Protein AF-A0A3S1XXV0-F1 (afdb_monomer_lite)

Sequence (149 aa):
MQIKDVILTPGNGAFFYDDQAAIRAGVGQDGFVYVGEPLTPGFRDIRVPAACLSVGLVLEDDMVAWGDMMGVQYSGAGGRDP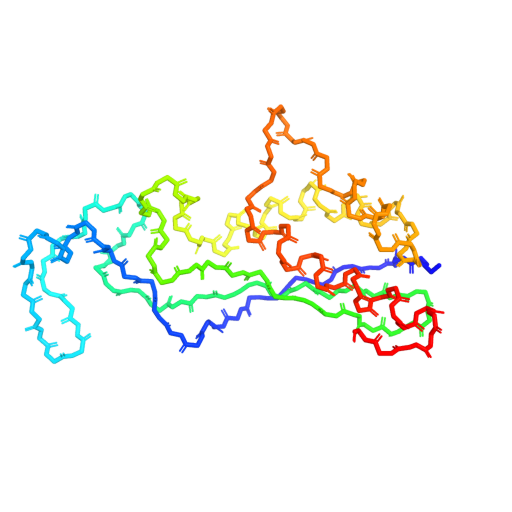LFDVGAIMDLTSRVVVPRLLNIDASSFLTACSSVFDLHTGKRLPLCIEYGVSQALLSAAAHAARRTM

Secondary structure (DSSP, 8-state):
-BEEEEEEEEEEEEEEEE-HHHHHTT-EEETTEEES---STT-SSSEEEEEEEEEEEEETTS-EEEEEEE--TTTTSTTPPPP--HHHHHHHIIIIIHHHHTTSBTTSHHHHHHHHT--BTTBPPPHHHHHHHHHHHHHHHHHHHT---

Radius of gyration: 17.48 Å; chains: 1; bounding box: 39×21×49 Å

pLDDT: mean 97.47, std 1.56, range [87.38, 98.88]

Foldseek 3Di:
DAFPAKDKDKFFDPAKAAQPVCVVVPFDDDVPATDDQRDAPPDPGRIGTWMWIKMWGQGPVRDTFIFIQGDDNHARPDPAHHDDDSVVLVVCCVVQQRVQRNVDDLLDLVVSLCSRQPDDPNHTDHVSCSRRVSRSSVRSNCVVVVHDD

Structure (mmCIF, N/CA/C/O backbone):
data_AF-A0A3S1XXV0-F1
#
_entry.id   AF-A0A3S1XXV0-F1
#
loop_
_atom_site.group_PDB
_atom_site.id
_atom_site.type_symbol
_atom_site.label_atom_id
_atom_site.label_alt_id
_atom_site.label_comp_id
_atom_site.label_asym_id
_atom_site.label_entity_id
_atom_site.label_seq_id
_atom_site.pdbx_PDB_ins_code
_atom_site.Cartn_x
_atom_site.Cartn_y
_atom_site.Cartn_z
_atom_site.occupancy
_atom_site.B_iso_or_equiv
_atom_site.auth_seq_id
_atom_site.auth_comp_id
_atom_site.auth_asym_id
_atom_site.auth_atom_id
_atom_site.pdbx_PDB_model_num
ATOM 1 N N . MET A 1 1 ? -14.412 -0.857 19.056 1.00 95.31 1 MET A N 1
ATOM 2 C CA . MET A 1 1 ? -14.536 -1.664 17.831 1.00 95.31 1 MET A CA 1
ATOM 3 C C . MET A 1 1 ? -13.264 -2.471 17.673 1.00 95.31 1 MET A C 1
ATOM 5 O O . MET A 1 1 ? -12.262 -1.940 17.202 1.00 95.31 1 MET A O 1
ATOM 9 N N . GLN A 1 2 ? -13.275 -3.715 18.143 1.00 98.19 2 GLN A N 1
ATOM 10 C CA . GLN A 1 2 ? -12.103 -4.590 18.065 1.00 98.19 2 GLN A CA 1
ATOM 11 C C . GLN A 1 2 ? -11.985 -5.253 16.689 1.00 98.19 2 GLN A C 1
ATOM 13 O O . GLN A 1 2 ? -12.995 -5.564 16.054 1.00 98.19 2 GLN A O 1
ATOM 18 N N . ILE A 1 3 ? -10.746 -5.484 16.249 1.00 98.75 3 ILE A N 1
ATOM 19 C CA . ILE A 1 3 ? -10.423 -6.280 15.059 1.00 98.75 3 ILE A CA 1
ATOM 20 C C . ILE A 1 3 ? -10.059 -7.683 15.542 1.00 98.75 3 ILE A C 1
ATOM 22 O O . ILE A 1 3 ? -9.121 -7.841 16.319 1.00 98.75 3 ILE A O 1
ATOM 26 N N . LYS A 1 4 ? -10.801 -8.699 15.098 1.00 98.44 4 LYS A N 1
ATOM 27 C CA . LYS A 1 4 ? -10.589 -10.092 15.522 1.00 98.44 4 LYS A CA 1
ATOM 28 C C . LYS A 1 4 ? -9.790 -10.927 14.529 1.00 98.44 4 LYS A C 1
ATOM 30 O O . LYS A 1 4 ? -9.226 -11.939 14.931 1.00 98.44 4 LYS A O 1
ATOM 35 N N . ASP A 1 5 ? -9.743 -10.517 13.263 1.00 98.75 5 ASP A N 1
ATOM 36 C CA . ASP A 1 5 ? -8.939 -11.174 12.232 1.00 98.75 5 ASP A CA 1
ATOM 37 C C . ASP A 1 5 ? -8.570 -10.195 11.105 1.00 98.75 5 ASP A C 1
ATOM 39 O O . ASP A 1 5 ? -9.204 -9.146 10.944 1.00 98.75 5 ASP A O 1
ATOM 43 N N . VAL A 1 6 ? -7.542 -10.530 10.324 1.00 98.88 6 VAL A N 1
ATOM 44 C CA . VAL A 1 6 ? -7.087 -9.740 9.174 1.00 98.88 6 VAL A CA 1
ATOM 45 C C . VAL A 1 6 ? -6.916 -10.631 7.949 1.00 98.88 6 VAL A C 1
ATOM 47 O O . VAL A 1 6 ? -6.172 -11.607 7.960 1.00 98.88 6 VAL A O 1
ATOM 50 N N . ILE A 1 7 ? -7.557 -10.236 6.853 1.00 98.81 7 ILE A N 1
ATOM 51 C CA . ILE A 1 7 ? -7.490 -10.907 5.557 1.00 98.81 7 ILE A CA 1
ATOM 52 C C . ILE A 1 7 ? -6.539 -10.124 4.654 1.00 98.81 7 ILE A C 1
ATOM 54 O O . ILE A 1 7 ? -6.685 -8.913 4.505 1.00 98.81 7 ILE A O 1
ATOM 58 N N . LEU A 1 8 ? -5.600 -10.817 4.012 1.00 98.81 8 LEU A N 1
ATOM 59 C CA . LEU A 1 8 ? -4.742 -10.256 2.969 1.00 98.81 8 LEU A CA 1
ATOM 60 C C . LEU A 1 8 ? -4.983 -11.018 1.670 1.00 98.81 8 LEU A C 1
ATOM 62 O O . LEU A 1 8 ? -4.807 -12.235 1.632 1.00 98.81 8 LEU A O 1
ATOM 66 N N . THR A 1 9 ? -5.376 -10.317 0.607 1.00 98.38 9 THR A N 1
ATOM 67 C CA . THR A 1 9 ? -5.635 -10.950 -0.694 1.00 98.38 9 THR A CA 1
ATOM 68 C C . THR A 1 9 ? -4.976 -10.178 -1.835 1.00 98.38 9 THR A C 1
ATOM 70 O O . THR A 1 9 ? -5.163 -8.964 -1.940 1.00 98.38 9 THR A O 1
ATOM 73 N N . PRO A 1 10 ? -4.183 -10.844 -2.694 1.00 98.12 10 PRO A N 1
ATOM 74 C CA . PRO A 1 10 ? -3.579 -10.196 -3.847 1.00 98.12 10 PRO A CA 1
ATOM 75 C C . PRO A 1 10 ? -4.648 -9.877 -4.898 1.00 98.12 10 PRO A C 1
ATOM 77 O O . PRO A 1 10 ? -5.622 -10.615 -5.060 1.00 98.12 10 PRO A O 1
ATOM 80 N N . GLY A 1 11 ? -4.438 -8.797 -5.642 1.00 96.75 11 GLY A N 1
ATOM 81 C CA . GLY A 1 1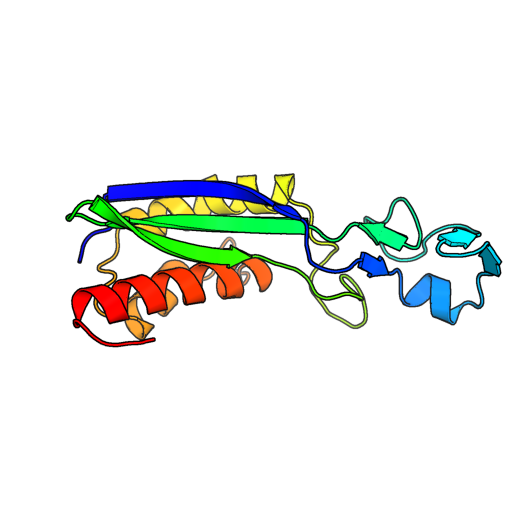1 ? -5.311 -8.371 -6.728 1.00 96.75 11 GLY A CA 1
ATOM 82 C C . GLY A 1 11 ? -4.553 -7.635 -7.828 1.00 96.75 11 GLY A C 1
ATOM 83 O O . GLY A 1 11 ? -3.337 -7.435 -7.758 1.00 96.75 11 GLY A O 1
ATOM 84 N N . ASN A 1 12 ? -5.286 -7.233 -8.865 1.00 96.12 12 ASN A N 1
ATOM 85 C CA . ASN A 1 12 ? -4.740 -6.464 -9.979 1.00 96.12 12 ASN A CA 1
ATOM 86 C C . ASN A 1 12 ? -4.976 -4.969 -9.762 1.00 96.12 12 ASN A C 1
ATOM 88 O O . ASN A 1 12 ? -6.052 -4.553 -9.337 1.00 96.12 12 ASN A O 1
ATOM 92 N N . GLY A 1 13 ? -3.989 -4.158 -10.132 1.00 93.94 13 GLY A N 1
ATOM 93 C CA . GLY A 1 13 ? -4.180 -2.726 -10.306 1.00 93.94 13 GLY A CA 1
ATOM 94 C C . GLY A 1 13 ? -4.921 -2.425 -11.611 1.00 93.94 13 GLY A C 1
ATOM 95 O O . GLY A 1 13 ? -4.972 -3.240 -12.530 1.00 93.94 13 GLY A O 1
ATOM 96 N N . ALA A 1 14 ? -5.465 -1.214 -11.722 1.00 95.81 14 ALA A N 1
ATOM 97 C CA . ALA A 1 14 ? -6.209 -0.783 -12.909 1.00 95.81 14 ALA A CA 1
ATOM 98 C C . ALA A 1 14 ? -5.312 -0.320 -14.079 1.00 95.81 14 ALA A C 1
ATOM 100 O O . ALA A 1 14 ? -5.815 0.196 -15.077 1.00 95.81 14 ALA A O 1
ATOM 101 N N . PHE A 1 15 ? -3.986 -0.444 -13.948 1.00 97.56 15 PHE A N 1
ATOM 102 C CA . PHE A 1 15 ? -3.019 0.011 -14.947 1.00 97.56 15 PHE A CA 1
ATOM 103 C C . PHE A 1 15 ? -1.708 -0.795 -14.880 1.00 97.56 15 PHE A C 1
ATOM 105 O O . PHE A 1 15 ? -1.725 -1.994 -14.607 1.00 97.56 15 PHE A O 1
ATOM 112 N N . PHE A 1 16 ? -0.571 -0.149 -15.135 1.00 98.06 16 PHE A N 1
ATOM 113 C CA . PHE A 1 16 ? 0.758 -0.750 -15.199 1.00 98.06 16 PHE A CA 1
ATOM 114 C C . PHE A 1 16 ? 1.747 0.005 -14.316 1.00 98.06 16 PHE A C 1
ATOM 116 O O . PHE A 1 16 ? 1.601 1.211 -14.101 1.00 98.06 16 PHE A O 1
ATOM 123 N N . TYR A 1 17 ? 2.767 -0.704 -13.846 1.00 98.31 17 TYR A N 1
ATOM 124 C CA . TYR A 1 17 ? 4.018 -0.093 -13.435 1.00 98.31 17 TYR A CA 1
ATOM 125 C C . TYR A 1 17 ? 4.891 0.091 -14.670 1.00 98.31 17 TYR A C 1
ATOM 127 O O . TYR A 1 17 ? 5.158 -0.869 -15.390 1.00 98.31 17 TYR A O 1
ATOM 135 N N . ASP A 1 18 ? 5.334 1.319 -14.895 1.00 98.38 18 ASP A N 1
ATOM 136 C CA . ASP A 1 18 ? 6.194 1.685 -16.009 1.00 98.38 18 ASP A CA 1
ATOM 137 C C . ASP A 1 18 ? 7.543 2.170 -15.468 1.00 98.38 18 ASP A C 1
ATOM 139 O O . ASP A 1 18 ? 7.613 3.012 -14.567 1.00 98.38 18 ASP A O 1
ATOM 143 N N . ASP A 1 19 ? 8.629 1.672 -16.045 1.00 98.31 19 ASP A N 1
ATOM 144 C CA . ASP A 1 19 ? 9.978 2.112 -15.730 1.00 98.31 19 ASP A CA 1
ATOM 145 C C . ASP A 1 19 ? 10.240 3.485 -16.357 1.00 98.31 19 ASP A C 1
ATOM 147 O O . ASP A 1 19 ? 10.633 3.631 -17.519 1.00 98.31 19 ASP A O 1
ATOM 151 N N . GLN A 1 20 ? 10.022 4.526 -15.555 1.00 98.31 20 GLN A N 1
ATOM 152 C CA . GLN A 1 20 ? 10.189 5.906 -15.996 1.00 98.31 20 GLN A CA 1
ATOM 153 C C . GLN A 1 20 ? 11.616 6.211 -16.472 1.00 98.31 20 GLN A C 1
ATOM 155 O O . GLN A 1 20 ? 11.788 7.051 -17.357 1.00 98.31 20 GLN A O 1
ATOM 160 N N . ALA A 1 21 ? 12.634 5.581 -15.879 1.00 97.94 21 ALA A N 1
ATOM 161 C CA . ALA A 1 21 ? 14.024 5.830 -16.239 1.00 97.94 21 ALA A CA 1
ATOM 162 C C . ALA A 1 21 ? 14.325 5.271 -17.634 1.00 97.94 21 ALA A C 1
ATOM 164 O O . ALA A 1 21 ? 14.862 6.000 -18.468 1.00 97.94 21 ALA A O 1
ATOM 165 N N . ALA A 1 22 ? 13.901 4.035 -17.913 1.00 98.06 22 ALA A N 1
ATOM 166 C CA . ALA A 1 22 ? 14.030 3.426 -19.237 1.00 98.06 22 ALA A CA 1
ATOM 167 C C . ALA A 1 22 ? 13.253 4.219 -20.301 1.00 98.06 22 ALA A C 1
ATOM 169 O O . ALA A 1 22 ? 13.804 4.571 -21.343 1.00 98.06 22 ALA A O 1
ATOM 170 N N . ILE A 1 23 ? 12.008 4.611 -20.005 1.00 98.00 23 ILE A N 1
ATOM 171 C CA . ILE A 1 23 ? 11.184 5.423 -20.918 1.00 98.00 23 ILE A CA 1
ATOM 172 C C . ILE A 1 23 ? 11.871 6.753 -21.252 1.00 98.00 23 ILE A C 1
ATOM 174 O O . ILE A 1 23 ? 11.941 7.148 -22.415 1.00 98.00 23 ILE A O 1
ATOM 178 N N . ARG A 1 24 ? 12.438 7.439 -20.253 1.00 97.56 24 ARG A N 1
ATOM 179 C CA . ARG A 1 24 ? 13.177 8.695 -20.468 1.00 97.56 24 ARG A CA 1
ATOM 180 C C . ARG A 1 24 ? 14.500 8.510 -21.208 1.00 97.56 24 ARG A C 1
ATOM 182 O O . ARG A 1 24 ? 14.961 9.464 -21.828 1.00 97.56 24 ARG A O 1
ATOM 189 N N . ALA A 1 25 ? 15.090 7.319 -21.161 1.00 97.50 25 ALA A N 1
ATOM 190 C CA . ALA A 1 25 ? 16.279 6.972 -21.933 1.00 97.50 25 ALA A CA 1
ATOM 191 C C . ALA A 1 25 ? 15.981 6.720 -23.425 1.00 97.50 25 ALA A C 1
ATOM 193 O O . ALA A 1 25 ? 16.911 6.507 -24.200 1.00 97.50 25 ALA A O 1
ATOM 194 N N . GLY A 1 26 ? 14.712 6.785 -23.844 1.00 96.81 26 GLY A N 1
ATOM 195 C CA . GLY A 1 26 ? 14.326 6.707 -25.253 1.00 96.81 26 GLY A CA 1
ATOM 196 C C . GLY A 1 26 ? 14.178 5.283 -25.787 1.00 96.81 26 GLY A C 1
ATOM 197 O O . GLY A 1 26 ? 14.381 5.063 -26.979 1.00 96.81 26 GLY A O 1
ATOM 198 N N . VAL A 1 27 ? 13.836 4.319 -24.924 1.00 97.00 27 VAL A N 1
ATOM 199 C CA . VAL A 1 27 ? 13.460 2.956 -25.343 1.00 97.00 27 VAL A CA 1
ATOM 200 C C . VAL A 1 27 ? 12.316 2.975 -26.362 1.00 97.00 27 VAL A C 1
ATOM 202 O O . VAL A 1 27 ? 11.441 3.845 -26.334 1.00 97.00 27 VAL A O 1
ATOM 205 N N . GLY A 1 28 ? 12.328 2.003 -27.272 1.00 96.25 28 GLY A N 1
ATOM 206 C CA . GLY A 1 28 ? 11.300 1.867 -28.301 1.00 96.25 28 GLY A CA 1
ATOM 207 C C . GLY A 1 28 ? 9.975 1.339 -27.747 1.00 96.25 28 GLY A C 1
ATOM 208 O O . GLY A 1 28 ? 9.894 0.868 -26.613 1.00 96.25 28 GLY A O 1
ATOM 209 N N . GLN A 1 29 ? 8.935 1.378 -28.578 1.00 96.50 29 GLN A N 1
ATOM 210 C CA . GLN A 1 29 ? 7.641 0.744 -28.321 1.00 96.50 29 GLN A CA 1
ATOM 211 C C . GLN A 1 29 ? 7.311 -0.240 -29.446 1.00 96.50 29 GLN A C 1
ATOM 213 O O . GLN A 1 29 ? 7.582 0.047 -30.612 1.00 96.50 29 GLN A O 1
ATOM 218 N N . ASP A 1 30 ? 6.692 -1.364 -29.092 1.00 96.31 30 ASP A N 1
ATOM 219 C CA . ASP A 1 30 ? 6.059 -2.305 -30.017 1.00 96.31 30 ASP A CA 1
ATOM 220 C C . ASP A 1 30 ? 4.602 -2.504 -29.583 1.00 96.31 30 ASP A C 1
ATOM 222 O O . ASP A 1 30 ? 4.295 -3.145 -28.574 1.00 96.31 30 ASP A O 1
ATOM 226 N N . GLY A 1 31 ? 3.685 -1.843 -30.290 1.00 96.94 31 GLY A N 1
ATOM 227 C CA . GLY A 1 31 ? 2.285 -1.763 -29.886 1.00 96.94 31 GLY A CA 1
ATOM 228 C C . GLY A 1 31 ? 2.128 -1.171 -28.481 1.00 96.94 31 GLY A C 1
ATOM 229 O O . GLY A 1 31 ? 2.343 0.020 -28.270 1.00 96.94 31 GLY A O 1
ATOM 230 N N . PHE A 1 32 ? 1.708 -2.001 -27.522 1.00 96.75 32 PHE A N 1
ATOM 231 C CA . PHE A 1 32 ? 1.458 -1.587 -26.137 1.00 96.75 32 PHE A CA 1
ATOM 232 C C . PHE A 1 32 ? 2.648 -1.824 -25.187 1.00 96.75 32 PHE A C 1
ATOM 234 O O . PHE A 1 32 ? 2.625 -1.337 -24.051 1.00 96.75 32 PHE A O 1
ATOM 241 N N . VAL A 1 33 ? 3.671 -2.567 -25.621 1.00 96.06 33 VAL A N 1
ATOM 242 C CA . VAL A 1 33 ? 4.857 -2.873 -24.809 1.00 96.06 33 VAL A CA 1
ATOM 243 C C . VAL A 1 33 ? 6.023 -1.955 -25.170 1.00 96.06 33 VAL A C 1
ATOM 245 O O . VAL A 1 33 ? 6.110 -1.438 -26.283 1.00 96.06 33 VAL A O 1
ATOM 248 N N . TYR A 1 34 ? 6.928 -1.748 -24.219 1.00 98.00 34 TYR A N 1
ATOM 249 C CA . TYR A 1 34 ? 8.213 -1.100 -24.473 1.00 98.00 34 TYR A CA 1
ATOM 250 C C . TYR A 1 34 ? 9.274 -2.157 -24.779 1.00 98.00 34 TYR A C 1
ATOM 252 O O . TYR A 1 34 ? 9.250 -3.239 -24.196 1.00 98.00 34 TYR A O 1
ATOM 260 N N . VAL A 1 35 ? 10.205 -1.829 -25.675 1.00 96.38 35 VAL A N 1
ATOM 261 C CA . VAL A 1 35 ? 11.272 -2.729 -26.128 1.00 96.38 35 VAL A CA 1
ATOM 262 C C . VAL A 1 35 ? 12.616 -2.244 -25.601 1.00 96.38 35 VAL A C 1
ATOM 264 O O . VAL A 1 35 ? 13.011 -1.102 -25.845 1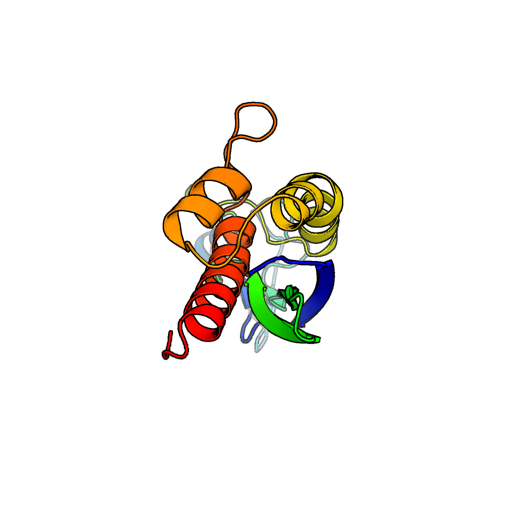.00 96.38 35 VAL A O 1
ATOM 267 N N . GLY A 1 36 ? 13.328 -3.133 -24.913 1.00 95.88 36 GLY A N 1
ATOM 268 C CA . GLY A 1 36 ? 14.629 -2.871 -24.307 1.00 95.88 36 GLY A CA 1
ATOM 269 C C . GLY A 1 36 ? 14.695 -3.405 -22.880 1.00 95.88 36 GLY A C 1
ATOM 270 O O . GLY A 1 36 ? 13.818 -4.145 -22.443 1.00 95.88 36 GLY A O 1
ATOM 271 N N . GLU A 1 37 ? 15.729 -2.988 -22.156 1.00 97.19 37 GLU A N 1
ATOM 272 C CA . GLU A 1 37 ? 15.959 -3.397 -20.771 1.00 97.19 37 GLU A CA 1
ATOM 273 C C . GLU A 1 37 ? 15.434 -2.342 -19.784 1.00 97.19 37 GLU A C 1
ATOM 275 O O . GLU A 1 37 ? 15.585 -1.138 -20.035 1.00 97.19 37 GLU A O 1
ATOM 280 N N . PRO A 1 38 ? 14.844 -2.755 -18.647 1.00 97.69 38 PRO A N 1
ATOM 281 C CA . PRO A 1 38 ? 14.531 -1.835 -17.564 1.00 97.69 38 PRO A CA 1
ATOM 282 C C . PRO A 1 38 ? 15.812 -1.276 -16.922 1.00 97.69 38 PRO A C 1
ATOM 284 O O . PRO A 1 38 ? 16.857 -1.924 -16.867 1.00 97.69 38 PRO A O 1
ATOM 287 N N . LEU A 1 39 ? 15.720 -0.055 -16.404 1.00 97.75 39 LEU A N 1
ATOM 288 C CA . LEU A 1 39 ? 16.779 0.662 -15.692 1.00 97.75 39 LEU A CA 1
ATOM 289 C C . LEU A 1 39 ? 16.483 0.828 -14.191 1.00 97.75 39 LEU A C 1
ATOM 291 O O . LEU A 1 39 ? 17.402 1.062 -13.405 1.00 97.75 39 LEU A O 1
ATOM 295 N N . THR A 1 40 ? 15.220 0.732 -13.776 1.00 97.56 40 THR A N 1
ATOM 296 C CA . THR A 1 40 ? 14.790 0.891 -12.383 1.00 97.56 40 THR A CA 1
ATOM 297 C C . THR A 1 40 ? 14.859 -0.455 -11.644 1.00 97.56 40 THR A C 1
ATOM 299 O O . THR A 1 40 ? 14.276 -1.436 -12.110 1.00 97.56 40 THR A O 1
ATOM 302 N N . PRO A 1 41 ? 15.519 -0.542 -10.468 1.00 95.62 41 PRO A N 1
ATOM 303 C CA . PRO A 1 41 ? 15.626 -1.794 -9.720 1.00 95.62 41 PRO A CA 1
ATOM 304 C C . PRO A 1 41 ? 14.271 -2.448 -9.417 1.00 95.62 41 PRO A C 1
ATOM 306 O O . PRO A 1 41 ? 13.326 -1.784 -8.991 1.00 95.62 41 PRO A O 1
ATOM 309 N N . GLY A 1 42 ? 14.207 -3.769 -9.592 1.00 94.25 42 GLY A N 1
ATOM 310 C CA . GLY A 1 42 ? 13.013 -4.585 -9.349 1.00 94.25 42 GLY A CA 1
ATOM 311 C C . GLY A 1 42 ? 12.139 -4.808 -10.586 1.00 94.25 42 GLY A C 1
ATOM 312 O O . GLY A 1 42 ? 11.402 -5.791 -10.626 1.00 94.25 42 GLY A O 1
ATOM 313 N N . PHE A 1 43 ? 12.250 -3.967 -11.617 1.00 97.12 43 PHE A N 1
ATOM 314 C CA . PHE A 1 43 ? 11.558 -4.200 -12.883 1.00 97.12 43 PHE A CA 1
ATOM 315 C C . PHE A 1 43 ? 12.213 -5.353 -13.653 1.00 97.12 43 PHE A C 1
ATOM 317 O O . PHE A 1 43 ? 13.434 -5.412 -13.783 1.00 97.12 43 PHE A O 1
ATOM 324 N N . ARG A 1 44 ? 11.382 -6.273 -14.159 1.00 95.06 44 ARG A N 1
ATOM 325 C CA . ARG A 1 44 ? 11.791 -7.342 -15.093 1.00 95.06 44 ARG A CA 1
ATOM 326 C C . ARG A 1 44 ? 11.538 -6.967 -16.549 1.00 95.06 44 ARG A C 1
ATOM 328 O O . ARG A 1 44 ? 12.283 -7.384 -17.421 1.00 95.06 44 ARG A O 1
ATOM 335 N N . ASP A 1 45 ? 10.524 -6.140 -16.766 1.00 97.06 45 ASP A N 1
ATOM 336 C CA . ASP A 1 45 ? 10.138 -5.567 -18.046 1.00 97.06 45 ASP A CA 1
ATOM 337 C C . ASP A 1 45 ? 9.923 -4.067 -17.834 1.00 97.06 45 ASP A C 1
ATOM 339 O O . ASP A 1 45 ? 9.582 -3.640 -16.731 1.00 97.06 45 ASP A O 1
ATOM 343 N N . ILE A 1 46 ? 10.072 -3.253 -18.879 1.00 98.19 46 ILE A N 1
ATOM 344 C CA . ILE A 1 46 ? 9.855 -1.796 -18.785 1.00 98.19 46 ILE A CA 1
ATOM 345 C C . ILE A 1 46 ? 8.395 -1.466 -18.428 1.00 98.19 46 ILE A C 1
ATOM 347 O O . ILE A 1 46 ? 8.129 -0.442 -17.806 1.00 98.19 46 ILE A O 1
ATOM 351 N N . ARG A 1 47 ? 7.446 -2.332 -18.798 1.00 98.19 47 ARG A N 1
ATOM 352 C CA . ARG A 1 47 ? 6.031 -2.240 -18.426 1.00 98.19 47 ARG A CA 1
ATOM 353 C C . ARG A 1 47 ? 5.587 -3.551 -17.797 1.00 98.19 47 ARG A C 1
ATOM 355 O O . ARG A 1 47 ? 5.628 -4.590 -18.448 1.00 98.19 47 ARG A O 1
ATOM 362 N N . VAL A 1 48 ? 5.098 -3.486 -16.565 1.00 96.75 48 VAL A N 1
ATOM 363 C CA . VAL A 1 48 ? 4.625 -4.640 -15.788 1.00 96.75 48 VAL A CA 1
ATOM 364 C C . VAL A 1 48 ? 3.178 -4.386 -15.358 1.00 96.75 48 VAL A C 1
ATOM 366 O O . VAL A 1 48 ? 2.865 -3.260 -14.971 1.00 96.75 48 VAL A O 1
ATOM 369 N N . PRO A 1 49 ? 2.266 -5.376 -15.413 1.00 96.94 49 PRO A N 1
ATOM 370 C CA . PRO A 1 49 ? 0.917 -5.218 -14.869 1.00 96.94 49 PRO A CA 1
ATOM 371 C C . PRO A 1 49 ? 0.960 -4.725 -13.420 1.00 96.94 49 PRO A C 1
ATOM 373 O O . PRO A 1 49 ? 1.707 -5.267 -12.603 1.00 96.94 49 PRO A O 1
ATOM 376 N N . ALA A 1 50 ? 0.184 -3.688 -13.101 1.00 97.44 50 ALA A N 1
ATOM 377 C CA . ALA A 1 50 ? 0.105 -3.213 -11.729 1.00 97.44 50 ALA A CA 1
ATOM 378 C C . ALA A 1 50 ? -0.640 -4.234 -10.865 1.00 97.44 50 ALA A C 1
ATOM 380 O O . ALA A 1 50 ? -1.543 -4.929 -11.337 1.00 97.44 50 ALA A O 1
ATOM 381 N N . ALA A 1 51 ? -0.306 -4.274 -9.582 1.00 97.12 51 ALA A N 1
ATOM 382 C CA . ALA A 1 51 ? -0.959 -5.128 -8.605 1.00 97.12 51 ALA A CA 1
ATOM 383 C C . ALA A 1 51 ? -1.506 -4.303 -7.436 1.00 97.12 51 ALA A C 1
ATOM 385 O O . ALA A 1 51 ? -1.160 -3.133 -7.243 1.00 97.12 51 ALA A O 1
ATOM 386 N N . CYS A 1 52 ? -2.360 -4.929 -6.642 1.00 98.19 52 CYS A N 1
ATOM 387 C CA . CYS A 1 52 ? -2.731 -4.445 -5.324 1.00 98.19 52 CYS A CA 1
ATOM 388 C C . CYS A 1 52 ? -2.667 -5.587 -4.306 1.00 98.19 52 CYS A C 1
ATOM 390 O O . CYS A 1 52 ? -2.625 -6.769 -4.660 1.00 98.19 52 CYS A O 1
ATOM 392 N N . LEU A 1 53 ? -2.649 -5.220 -3.029 1.00 98.75 53 LEU A N 1
ATOM 393 C CA . LEU A 1 53 ? -2.894 -6.132 -1.921 1.00 98.75 53 LEU A CA 1
ATOM 394 C C . LEU A 1 53 ? -4.041 -5.556 -1.093 1.00 98.75 53 LEU A C 1
ATOM 396 O O . LEU A 1 53 ? -3.868 -4.533 -0.430 1.00 98.75 53 LEU A O 1
ATOM 400 N N . SER A 1 54 ? -5.204 -6.195 -1.140 1.00 98.75 54 SER A N 1
ATOM 401 C CA . SER A 1 54 ? -6.348 -5.785 -0.330 1.00 98.75 54 SER A CA 1
ATOM 402 C C . SER A 1 54 ? -6.170 -6.269 1.105 1.00 98.75 54 SER A C 1
ATOM 404 O O . SER A 1 54 ? -5.768 -7.414 1.340 1.00 98.75 54 SER A O 1
ATOM 406 N N . VAL A 1 55 ? -6.496 -5.400 2.059 1.00 98.88 55 VAL A N 1
ATOM 407 C CA . VAL A 1 55 ? -6.529 -5.688 3.493 1.00 98.88 55 VAL A CA 1
ATOM 408 C C . VAL A 1 55 ? -7.963 -5.594 3.998 1.00 98.88 55 VAL A C 1
ATOM 410 O O . VAL A 1 55 ? -8.603 -4.548 3.898 1.00 98.88 55 VAL A O 1
ATOM 413 N N . GLY A 1 56 ? -8.469 -6.705 4.523 1.00 98.88 56 GLY A N 1
ATOM 414 C CA . GLY A 1 56 ? -9.776 -6.801 5.163 1.00 98.88 56 GLY A CA 1
ATOM 415 C C . GLY A 1 56 ? -9.616 -6.899 6.674 1.00 98.88 56 GLY A C 1
ATOM 416 O O . GLY A 1 56 ? -8.910 -7.777 7.159 1.00 98.88 56 GLY A O 1
ATOM 417 N N . LEU A 1 57 ? -10.267 -6.016 7.423 1.00 98.88 57 LEU A N 1
ATOM 418 C CA . LEU A 1 57 ? -10.311 -6.046 8.883 1.00 98.88 57 LEU A CA 1
ATOM 419 C C . LEU A 1 57 ? -11.628 -6.683 9.308 1.00 98.88 57 LEU A C 1
ATOM 421 O O . LEU A 1 57 ? -12.685 -6.078 9.125 1.00 98.88 57 LEU A O 1
ATOM 425 N N . VAL A 1 58 ? -11.568 -7.894 9.855 1.00 98.81 58 VAL A N 1
ATOM 426 C CA . VAL A 1 58 ? -12.746 -8.576 10.393 1.00 98.81 58 VAL A CA 1
ATOM 427 C C . VAL A 1 58 ? -13.013 -8.016 11.784 1.00 98.81 58 VAL A C 1
ATOM 429 O O . VAL A 1 58 ? -12.205 -8.185 12.701 1.00 98.81 58 VAL A O 1
ATOM 432 N N . LEU A 1 59 ? -14.131 -7.318 11.936 1.00 98.69 59 LEU A N 1
ATOM 433 C CA . LEU A 1 59 ? -14.512 -6.644 13.170 1.00 98.69 59 LEU A CA 1
ATOM 434 C C . LEU A 1 59 ? -15.233 -7.597 14.130 1.00 98.69 59 LEU A C 1
ATOM 436 O O . LEU A 1 59 ? -15.675 -8.688 13.759 1.00 98.69 59 LEU A O 1
ATOM 440 N N . GLU A 1 60 ? -15.353 -7.194 15.393 1.00 98.19 60 GLU A N 1
ATOM 441 C CA . GLU A 1 60 ? -16.012 -7.993 16.433 1.00 98.19 60 GLU A CA 1
ATOM 442 C C . GLU A 1 60 ? -17.464 -8.374 16.090 1.00 98.19 60 GLU A C 1
ATOM 444 O O . GLU A 1 60 ? -17.907 -9.455 16.476 1.00 98.19 60 GLU A O 1
ATOM 449 N N . ASP A 1 61 ? -18.151 -7.556 15.288 1.00 98.00 61 ASP A N 1
ATOM 450 C CA . ASP A 1 61 ? -19.524 -7.756 14.807 1.00 98.00 61 ASP A CA 1
ATOM 451 C C . ASP A 1 61 ? -19.634 -8.452 13.433 1.00 98.00 61 ASP A C 1
ATOM 453 O O . ASP A 1 61 ? -20.682 -8.382 12.794 1.00 98.00 61 ASP A O 1
ATOM 457 N N . ASP A 1 62 ? -18.566 -9.119 12.980 1.00 98.19 62 ASP A N 1
ATOM 458 C CA . ASP A 1 62 ? -18.468 -9.847 11.700 1.00 98.19 62 ASP A CA 1
ATOM 459 C C . ASP A 1 62 ? -18.458 -8.976 10.432 1.00 98.19 62 ASP A C 1
ATOM 461 O O . ASP A 1 62 ? -18.297 -9.504 9.328 1.00 98.19 62 ASP A O 1
ATOM 465 N N . MET A 1 63 ? -18.553 -7.648 10.548 1.00 98.12 63 MET A N 1
ATOM 466 C CA . MET A 1 63 ? -18.330 -6.759 9.408 1.00 98.12 63 MET A CA 1
ATOM 46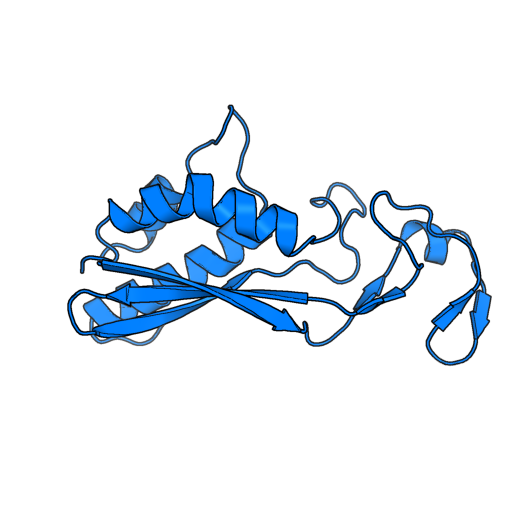7 C C . MET A 1 63 ? -16.865 -6.826 8.956 1.00 98.12 63 MET A C 1
ATOM 469 O O . MET A 1 63 ? -15.952 -6.891 9.780 1.00 98.12 63 MET A O 1
ATOM 473 N N . VAL A 1 64 ? -16.628 -6.761 7.641 1.00 98.69 64 VAL A N 1
ATOM 474 C CA . VAL A 1 64 ? -15.273 -6.674 7.078 1.00 98.69 64 VAL A CA 1
ATOM 475 C C . VAL A 1 64 ? -15.064 -5.303 6.447 1.00 98.69 64 VAL A C 1
ATOM 477 O O . VAL A 1 64 ? -15.700 -4.965 5.448 1.00 98.69 64 VAL A O 1
ATOM 480 N N . ALA A 1 65 ? -14.166 -4.517 7.038 1.00 98.56 65 ALA A N 1
ATOM 481 C CA . ALA A 1 65 ? -13.762 -3.213 6.525 1.00 98.56 65 ALA A CA 1
ATOM 482 C C . ALA A 1 65 ? -12.548 -3.362 5.599 1.00 98.56 65 ALA A C 1
ATOM 484 O O . ALA A 1 65 ? -11.569 -4.007 5.970 1.00 98.56 65 ALA A O 1
ATOM 485 N N . TRP A 1 66 ? -12.601 -2.770 4.405 1.00 98.69 66 TRP A N 1
ATOM 486 C CA . TRP A 1 66 ? -11.612 -3.004 3.348 1.00 98.69 66 TRP A CA 1
ATOM 487 C C . TRP A 1 66 ? -10.796 -1.762 3.008 1.00 98.69 66 TRP A C 1
ATOM 489 O O . TRP A 1 66 ? -11.276 -0.632 3.095 1.00 98.69 66 TRP A O 1
ATOM 499 N N . GLY A 1 67 ? -9.571 -2.003 2.554 1.00 98.75 67 GLY A N 1
ATOM 500 C CA . GLY A 1 67 ? -8.714 -1.018 1.911 1.00 98.75 67 GLY A CA 1
ATOM 501 C C . GLY A 1 67 ? -7.713 -1.694 0.982 1.00 98.75 67 GLY A C 1
ATOM 502 O O . GLY A 1 67 ? -7.427 -2.882 1.138 1.00 98.75 67 GLY A O 1
ATOM 503 N N . ASP A 1 68 ? -7.166 -0.938 0.031 1.00 98.69 68 ASP A N 1
ATOM 504 C CA . ASP A 1 68 ? -6.279 -1.477 -1.001 1.00 98.69 68 ASP A CA 1
ATOM 505 C C . ASP A 1 68 ? -4.891 -0.835 -0.953 1.00 98.69 68 ASP A C 1
ATOM 507 O O . ASP A 1 68 ? -4.720 0.377 -1.125 1.00 98.69 68 ASP A O 1
ATOM 511 N N . MET A 1 69 ? -3.871 -1.669 -0.745 1.00 98.62 69 MET A N 1
ATOM 512 C CA . MET A 1 69 ? -2.469 -1.272 -0.850 1.00 98.62 69 MET A CA 1
ATOM 513 C C . MET A 1 69 ? -2.047 -1.306 -2.315 1.00 98.62 69 MET A C 1
ATOM 515 O O . MET A 1 69 ? -2.227 -2.318 -2.994 1.00 98.62 69 MET A O 1
ATOM 519 N N . MET A 1 70 ? -1.455 -0.219 -2.804 1.00 96.94 70 MET A N 1
ATOM 520 C CA . MET A 1 70 ? -1.026 -0.110 -4.199 1.00 96.94 70 MET A CA 1
ATOM 521 C C . MET A 1 70 ? 0.134 0.871 -4.372 1.00 96.94 70 MET A C 1
ATOM 523 O O . MET A 1 70 ? 0.309 1.801 -3.583 1.00 96.94 70 MET A O 1
ATOM 527 N N . GLY A 1 71 ? 0.927 0.656 -5.422 1.00 95.50 71 GLY A N 1
ATOM 528 C CA . GLY A 1 71 ? 1.933 1.598 -5.914 1.00 95.50 71 GLY A CA 1
ATOM 529 C C . GLY A 1 71 ? 1.404 2.489 -7.043 1.00 95.50 71 GLY A C 1
ATOM 530 O O . GLY A 1 71 ? 0.388 2.194 -7.669 1.00 95.50 71 GLY A O 1
ATOM 531 N N . VAL A 1 72 ? 2.122 3.573 -7.337 1.00 97.06 72 VAL A N 1
ATOM 532 C CA . VAL A 1 72 ? 1.844 4.433 -8.503 1.00 97.06 72 VAL A CA 1
ATOM 533 C C . VAL A 1 72 ? 2.464 3.863 -9.781 1.00 97.06 72 VAL A C 1
ATOM 535 O O . VAL A 1 72 ? 3.394 3.067 -9.706 1.00 97.06 72 VAL A O 1
ATOM 538 N N . GLN A 1 73 ? 2.025 4.344 -10.950 1.00 98.25 73 GLN A N 1
ATOM 539 C CA . GLN A 1 73 ? 2.562 3.937 -12.258 1.00 98.25 73 GLN A CA 1
ATOM 540 C C . GLN A 1 73 ? 4.099 3.982 -12.314 1.00 98.25 73 GLN A C 1
ATOM 542 O O . GLN A 1 73 ? 4.732 3.013 -12.704 1.00 98.25 73 GLN A O 1
ATOM 547 N N . TYR A 1 74 ? 4.717 5.080 -11.876 1.00 97.62 74 TYR A N 1
ATOM 548 C CA 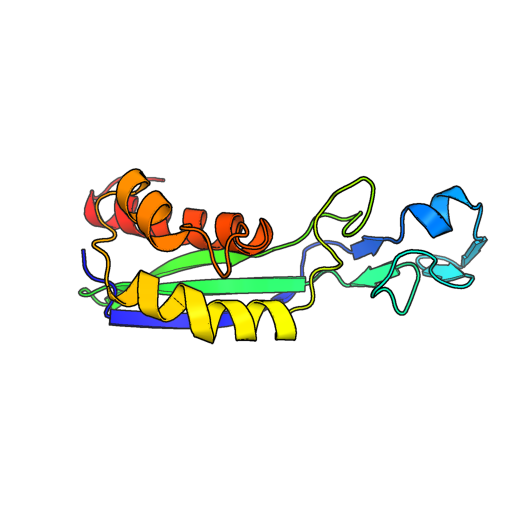. TYR A 1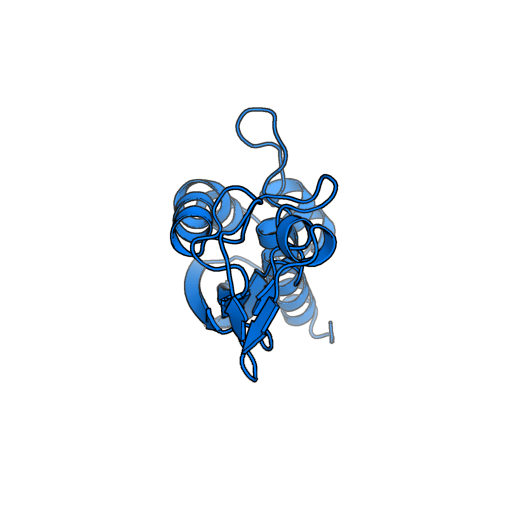 74 ? 6.177 5.227 -11.854 1.00 97.62 74 TYR A CA 1
ATOM 549 C C . TYR A 1 74 ? 6.764 4.852 -10.484 1.00 97.62 74 TYR A C 1
ATOM 551 O O . TYR A 1 74 ? 7.421 5.664 -9.829 1.00 97.62 74 TYR A O 1
ATOM 559 N N . SER A 1 75 ? 6.452 3.647 -10.004 1.00 95.06 75 SER A N 1
ATOM 560 C CA . SER A 1 75 ? 7.003 3.093 -8.761 1.00 95.06 75 SER A CA 1
ATOM 561 C C . SER A 1 75 ? 8.533 2.954 -8.860 1.00 95.06 75 SER A C 1
ATOM 563 O O . SER A 1 75 ? 9.065 2.713 -9.939 1.00 95.06 75 SER A O 1
ATOM 565 N N . GLY A 1 76 ? 9.262 3.207 -7.769 1.00 94.50 76 GLY A N 1
ATOM 566 C CA . GLY A 1 76 ? 10.730 3.274 -7.762 1.00 94.50 76 GLY A CA 1
ATOM 567 C C . GLY A 1 76 ? 11.345 4.553 -8.355 1.00 94.50 76 GLY A C 1
ATOM 568 O O . GLY A 1 76 ? 12.541 4.789 -8.187 1.00 94.50 76 GLY A O 1
ATOM 569 N N . ALA A 1 77 ? 10.564 5.424 -9.005 1.00 95.44 77 ALA A N 1
ATOM 570 C CA . ALA A 1 77 ? 11.092 6.635 -9.633 1.00 95.44 77 ALA A CA 1
ATOM 571 C C . ALA A 1 77 ? 11.124 7.846 -8.685 1.00 95.44 77 ALA A C 1
ATOM 573 O O . ALA A 1 77 ? 10.140 8.155 -8.008 1.00 95.44 77 ALA A O 1
ATOM 574 N N . GLY A 1 78 ? 12.214 8.621 -8.727 1.00 91.62 78 GLY A N 1
ATOM 575 C CA . GLY A 1 78 ? 12.273 9.974 -8.156 1.00 91.62 78 GLY A CA 1
ATOM 576 C C . GLY A 1 78 ? 12.090 10.044 -6.637 1.00 91.62 78 GLY A C 1
ATOM 577 O O . GLY A 1 78 ? 11.383 10.925 -6.157 1.00 91.62 78 GLY A O 1
ATOM 578 N N . GLY A 1 79 ? 12.685 9.107 -5.894 1.00 92.75 79 GLY A N 1
ATOM 579 C CA . GLY A 1 79 ? 12.601 9.052 -4.428 1.00 92.75 79 GLY A CA 1
ATOM 580 C C . GLY A 1 79 ? 11.341 8.375 -3.884 1.00 92.75 79 GLY A C 1
ATOM 581 O O . GLY A 1 79 ? 11.128 8.380 -2.675 1.00 92.75 79 GLY A O 1
ATOM 582 N N . ARG A 1 80 ? 10.508 7.797 -4.757 1.00 95.69 80 ARG A N 1
ATOM 583 C CA . ARG A 1 80 ? 9.399 6.927 -4.351 1.00 95.69 80 ARG A CA 1
ATOM 584 C C . ARG A 1 80 ? 9.916 5.615 -3.778 1.00 95.69 80 ARG A C 1
ATOM 586 O O . ARG A 1 80 ? 11.023 5.185 -4.100 1.00 95.69 80 ARG A O 1
ATOM 593 N N . ASP A 1 81 ? 9.057 4.962 -3.002 1.00 95.12 81 ASP A N 1
ATOM 594 C CA . ASP A 1 81 ? 9.276 3.583 -2.582 1.00 95.12 81 ASP A CA 1
ATOM 595 C C . ASP A 1 81 ? 9.547 2.671 -3.797 1.00 95.12 81 ASP A C 1
ATOM 597 O O . ASP A 1 81 ? 9.074 2.974 -4.905 1.00 95.12 81 ASP A O 1
ATOM 601 N N . PRO A 1 82 ? 10.296 1.567 -3.600 1.00 95.69 82 PRO A N 1
ATOM 602 C CA . PRO A 1 82 ? 10.585 0.584 -4.643 1.00 95.69 82 PRO A CA 1
ATOM 603 C C . PRO A 1 82 ? 9.333 0.040 -5.340 1.00 95.69 82 PRO A C 1
ATOM 605 O O . PRO A 1 82 ? 8.211 0.245 -4.869 1.00 95.69 82 PRO A O 1
ATOM 608 N N . LEU A 1 83 ? 9.546 -0.695 -6.440 1.00 96.25 83 LEU A N 1
ATOM 609 C CA . LEU A 1 83 ? 8.481 -1.416 -7.139 1.00 96.25 83 LEU A CA 1
ATOM 610 C C . LEU A 1 83 ? 7.605 -2.195 -6.146 1.00 96.25 83 LEU A C 1
ATOM 612 O O . LEU A 1 83 ? 8.120 -2.905 -5.280 1.00 96.25 83 LEU A O 1
ATOM 616 N N . PHE A 1 84 ? 6.286 -2.054 -6.280 1.00 96.56 84 PHE A N 1
ATOM 617 C CA . PHE A 1 84 ? 5.319 -2.749 -5.437 1.00 96.56 84 PHE A CA 1
ATOM 618 C C . PHE A 1 84 ? 5.357 -4.261 -5.706 1.00 96.56 84 PHE A C 1
ATOM 620 O O . PHE A 1 84 ? 4.749 -4.759 -6.653 1.00 96.56 84 PHE A O 1
ATOM 627 N N . ASP A 1 85 ? 6.083 -4.985 -4.857 1.00 95.62 85 ASP A N 1
ATOM 628 C CA . ASP A 1 85 ? 6.129 -6.443 -4.856 1.00 95.62 85 ASP A CA 1
ATOM 629 C C . ASP A 1 85 ? 5.100 -6.998 -3.863 1.00 95.62 85 ASP A C 1
ATOM 631 O O . ASP A 1 85 ? 5.222 -6.831 -2.648 1.00 95.62 85 ASP A O 1
ATOM 635 N N . VAL A 1 86 ? 4.068 -7.662 -4.387 1.00 96.75 86 VAL A N 1
ATOM 636 C CA . VAL A 1 86 ? 2.946 -8.180 -3.588 1.00 96.75 86 VAL A CA 1
ATOM 637 C C . VAL A 1 86 ? 3.421 -9.147 -2.503 1.00 96.75 86 VAL A C 1
ATOM 639 O O . VAL A 1 86 ? 2.908 -9.100 -1.388 1.00 96.75 86 VAL A O 1
ATOM 642 N N . GLY A 1 87 ? 4.399 -10.006 -2.804 1.00 97.50 87 GLY A N 1
ATOM 643 C CA . GLY A 1 87 ? 4.907 -11.000 -1.859 1.00 97.50 87 GLY A CA 1
ATOM 644 C C . GLY A 1 87 ? 5.646 -10.347 -0.695 1.00 97.50 87 GLY A C 1
ATOM 645 O O . GLY A 1 87 ? 5.366 -10.649 0.464 1.00 97.50 87 GLY A O 1
ATOM 646 N N . ALA A 1 88 ? 6.535 -9.400 -0.992 1.00 97.19 88 ALA A N 1
ATOM 647 C CA . ALA A 1 88 ? 7.281 -8.653 0.013 1.00 97.19 88 ALA A CA 1
ATOM 648 C C . ALA A 1 88 ? 6.362 -7.785 0.884 1.00 97.19 88 ALA A C 1
ATOM 650 O O . ALA A 1 88 ? 6.519 -7.749 2.106 1.00 97.19 88 ALA A O 1
ATOM 651 N N . ILE A 1 89 ? 5.382 -7.108 0.274 1.00 98.25 89 ILE A N 1
ATOM 652 C CA . ILE A 1 89 ? 4.408 -6.294 1.009 1.00 98.25 89 ILE A CA 1
ATOM 653 C C . ILE A 1 89 ? 3.501 -7.176 1.873 1.00 98.25 89 ILE A C 1
ATOM 655 O O . ILE A 1 89 ? 3.270 -6.839 3.035 1.00 98.25 89 ILE A O 1
ATOM 659 N N . MET A 1 90 ? 3.037 -8.322 1.366 1.00 98.62 90 MET A N 1
ATOM 660 C CA . MET A 1 90 ? 2.223 -9.270 2.133 1.00 98.62 90 MET A CA 1
ATOM 661 C C . MET A 1 90 ? 2.989 -9.849 3.326 1.00 98.62 90 MET A C 1
ATOM 663 O O . MET A 1 90 ? 2.445 -9.876 4.431 1.00 98.62 90 MET A O 1
ATOM 667 N N . ASP A 1 91 ? 4.244 -10.263 3.140 1.00 98.50 91 ASP A N 1
ATOM 668 C CA . ASP A 1 91 ? 5.089 -10.777 4.224 1.00 98.50 91 ASP A CA 1
ATOM 669 C C . ASP A 1 91 ? 5.329 -9.714 5.307 1.00 98.50 91 ASP A C 1
ATOM 671 O O . ASP A 1 91 ? 5.097 -9.965 6.493 1.00 98.50 91 ASP A O 1
ATOM 675 N N . LEU A 1 92 ? 5.717 -8.495 4.912 1.00 98.44 92 LEU A N 1
ATOM 676 C CA . LEU A 1 92 ? 5.925 -7.396 5.857 1.00 98.44 92 LEU A CA 1
ATOM 677 C C . LEU A 1 92 ? 4.636 -7.055 6.617 1.00 98.44 92 LEU A C 1
ATOM 679 O O . LEU A 1 92 ? 4.656 -6.892 7.839 1.00 98.44 92 LEU A O 1
ATOM 683 N N . THR A 1 93 ? 3.509 -6.983 5.906 1.00 98.75 93 THR A N 1
ATOM 684 C CA . THR A 1 93 ? 2.196 -6.697 6.497 1.00 98.75 93 THR A CA 1
ATOM 685 C C . THR A 1 93 ? 1.819 -7.775 7.506 1.00 98.75 93 THR A C 1
ATOM 687 O O . THR A 1 93 ? 1.471 -7.455 8.642 1.00 98.75 93 THR A O 1
ATOM 690 N N . SER A 1 94 ? 1.970 -9.047 7.140 1.00 98.62 94 SER A N 1
ATOM 691 C CA . SER A 1 94 ? 1.651 -10.187 8.006 1.00 98.62 94 SER A CA 1
ATOM 692 C C . SER A 1 94 ? 2.498 -10.201 9.277 1.00 98.62 94 SER A C 1
ATOM 694 O O . SER A 1 94 ? 1.979 -10.425 10.367 1.00 98.62 94 SER A O 1
ATOM 696 N N . ARG A 1 95 ? 3.807 -9.939 9.165 1.00 98.50 95 ARG A N 1
ATOM 697 C CA . ARG A 1 95 ? 4.729 -10.022 10.309 1.00 98.50 95 ARG A CA 1
ATOM 698 C C . ARG A 1 95 ? 4.675 -8.811 11.235 1.00 98.50 95 ARG A C 1
ATOM 700 O O . ARG A 1 95 ? 4.940 -8.954 12.425 1.00 98.50 95 ARG A O 1
ATOM 707 N N . VAL A 1 96 ? 4.386 -7.625 10.702 1.00 98.50 96 VAL A N 1
ATOM 708 C CA . VAL A 1 96 ? 4.537 -6.362 11.445 1.00 98.50 96 VAL A CA 1
ATOM 709 C C . VAL A 1 96 ? 3.205 -5.674 11.688 1.00 98.50 96 VAL A C 1
ATOM 711 O O . VAL A 1 96 ? 2.945 -5.211 12.795 1.00 98.50 96 VAL A O 1
ATOM 714 N N . VAL A 1 97 ? 2.364 -5.588 10.663 1.00 98.69 97 VAL A N 1
ATOM 715 C CA . VAL A 1 97 ? 1.166 -4.744 10.679 1.00 98.69 97 VAL A CA 1
ATOM 716 C C . VAL A 1 97 ? -0.022 -5.495 11.266 1.00 98.69 97 VAL A C 1
ATOM 718 O O . VAL A 1 97 ? -0.720 -4.941 12.109 1.00 98.69 97 VAL A O 1
ATOM 721 N N . VAL A 1 98 ? -0.219 -6.765 10.897 1.00 98.81 98 VAL A N 1
ATOM 722 C CA . VAL A 1 98 ? -1.312 -7.599 11.425 1.00 98.81 98 VAL A CA 1
ATOM 723 C C . VAL A 1 98 ? -1.278 -7.686 12.958 1.00 98.81 98 VAL A C 1
ATOM 725 O O . VAL A 1 98 ? -2.301 -7.385 13.572 1.00 98.81 98 VAL A O 1
ATOM 728 N N . PRO A 1 99 ? -0.138 -7.967 13.627 1.00 98.62 99 PRO A N 1
ATOM 729 C CA . PRO A 1 99 ? -0.098 -7.971 15.090 1.00 98.62 99 PRO A CA 1
ATOM 730 C C . PRO A 1 99 ? -0.452 -6.619 15.717 1.00 98.62 99 PRO A C 1
ATOM 732 O O . PRO A 1 99 ? -1.010 -6.585 16.808 1.00 98.62 99 PRO A O 1
ATOM 735 N N . ARG A 1 100 ? -0.146 -5.498 15.052 1.00 98.50 100 ARG A N 1
ATOM 736 C CA . ARG A 1 100 ? -0.528 -4.161 15.534 1.00 98.50 100 ARG A CA 1
ATOM 737 C C . ARG A 1 100 ? -2.028 -3.928 15.374 1.00 98.50 100 ARG A C 1
ATOM 739 O O . ARG A 1 100 ? -2.656 -3.441 16.303 1.00 98.50 100 ARG A O 1
ATOM 746 N N . LEU A 1 101 ? -2.601 -4.315 14.233 1.00 98.75 101 LEU A N 1
ATOM 747 C CA . LEU A 1 101 ? -4.037 -4.203 13.956 1.00 98.75 101 LEU A CA 1
ATOM 748 C C . LEU A 1 101 ? -4.886 -5.001 14.952 1.00 98.75 101 LEU A C 1
ATOM 750 O O . LEU A 1 101 ? -5.902 -4.503 15.420 1.00 98.75 101 LEU A O 1
ATOM 754 N N . LEU A 1 102 ? -4.449 -6.200 15.334 1.00 98.62 102 LEU A N 1
ATOM 755 C CA . LEU A 1 102 ? -5.161 -7.032 16.313 1.00 98.62 102 LEU A CA 1
ATOM 756 C C . LEU A 1 102 ? -5.100 -6.487 17.754 1.00 98.62 102 LEU A C 1
ATOM 758 O O . LEU A 1 102 ? -5.778 -7.011 18.631 1.00 98.62 102 LEU A O 1
ATOM 762 N N . ASN A 1 103 ? -4.290 -5.455 18.018 1.00 97.88 103 ASN A N 1
ATOM 763 C CA . ASN A 1 103 ? -4.070 -4.884 19.351 1.00 97.88 103 ASN A CA 1
ATOM 764 C C . ASN A 1 103 ? -4.548 -3.425 19.475 1.00 97.88 103 ASN A C 1
ATOM 766 O O . ASN A 1 103 ? -4.119 -2.716 20.389 1.00 97.88 103 ASN A O 1
ATOM 770 N N . ILE A 1 104 ? -5.408 -2.949 18.566 1.00 97.56 104 ILE A N 1
ATOM 771 C CA . ILE A 1 104 ? -5.943 -1.579 18.598 1.00 97.56 104 ILE A CA 1
ATOM 772 C C . ILE A 1 104 ? -7.471 -1.551 18.592 1.00 97.56 104 ILE A C 1
ATOM 774 O O . ILE A 1 104 ? -8.135 -2.477 18.136 1.00 97.56 104 ILE A O 1
ATOM 778 N N . ASP A 1 105 ? -8.029 -0.437 19.070 1.00 97.62 105 ASP A N 1
ATOM 779 C CA . ASP A 1 105 ? -9.439 -0.101 18.872 1.00 97.62 105 ASP A CA 1
ATOM 780 C C . ASP A 1 105 ? -9.603 0.692 17.569 1.00 97.62 105 ASP A C 1
ATOM 782 O O . ASP A 1 105 ? -9.140 1.830 17.450 1.00 97.62 105 ASP A O 1
ATOM 786 N N . ALA A 1 106 ? -10.298 0.100 16.598 1.00 97.56 106 ALA A N 1
ATOM 787 C CA . ALA A 1 106 ? -10.531 0.694 15.287 1.00 97.56 106 ALA A CA 1
ATOM 788 C C . ALA A 1 106 ? -11.592 1.813 15.287 1.00 97.56 106 ALA A C 1
ATOM 790 O O . ALA A 1 106 ? -11.832 2.424 14.251 1.00 97.56 106 ALA A O 1
ATOM 791 N N . SER A 1 107 ? -12.237 2.110 16.422 1.00 97.50 107 SER A N 1
ATOM 792 C CA . SER A 1 107 ? -13.241 3.185 16.510 1.00 97.50 107 SER A CA 1
ATOM 793 C C . SER A 1 107 ? -12.644 4.598 16.444 1.00 97.50 107 SER A C 1
ATOM 795 O O . SER A 1 107 ? -13.335 5.538 16.049 1.00 97.50 107 SER A O 1
ATOM 797 N N . SER A 1 108 ? -11.358 4.760 16.783 1.00 96.06 108 SER A N 1
ATOM 798 C CA . SER A 1 108 ? -10.630 6.032 16.685 1.00 96.06 108 SER A CA 1
ATOM 799 C C . SER A 1 108 ? -9.622 5.992 15.538 1.00 96.06 108 SER A C 1
ATOM 801 O O . SER A 1 108 ? -8.483 5.558 15.716 1.00 96.06 108 SER A O 1
ATOM 803 N N . PHE A 1 109 ? -10.023 6.486 14.363 1.00 98.31 109 PHE A N 1
ATOM 804 C CA . PHE A 1 109 ? -9.215 6.451 13.136 1.00 98.31 109 PHE A CA 1
ATOM 805 C C . PHE A 1 109 ? -7.779 6.974 13.325 1.00 98.31 109 PHE A C 1
ATOM 807 O O . PHE A 1 109 ? -6.815 6.260 13.056 1.00 98.31 109 PHE A O 1
ATOM 814 N N . LEU A 1 110 ? -7.618 8.205 13.825 1.00 98.19 110 LEU A N 1
ATOM 815 C CA . LEU A 1 110 ? -6.295 8.831 13.943 1.00 98.19 110 LEU A CA 1
ATOM 816 C C . LEU A 1 110 ? -5.397 8.109 14.954 1.00 98.19 110 LEU A C 1
ATOM 818 O O . LEU A 1 110 ? -4.199 7.955 14.716 1.00 98.19 110 LEU A O 1
ATOM 822 N N . THR A 1 111 ? -5.968 7.648 16.070 1.00 98.25 111 THR A N 1
ATOM 823 C CA . THR A 1 111 ? -5.224 6.883 17.077 1.00 98.25 111 THR A CA 1
ATOM 824 C C . THR A 1 111 ? -4.787 5.537 16.512 1.00 98.25 111 THR A C 1
ATOM 826 O O . THR A 1 111 ? -3.614 5.192 16.629 1.00 98.25 111 THR A O 1
ATOM 829 N N . ALA A 1 112 ? -5.694 4.817 15.846 1.00 98.31 112 ALA A N 1
ATOM 830 C CA . ALA A 1 112 ? -5.395 3.534 15.225 1.00 98.31 112 ALA A CA 1
ATOM 831 C C . ALA A 1 112 ? -4.278 3.662 14.179 1.00 98.31 112 ALA A C 1
ATOM 833 O O . ALA A 1 112 ? -3.310 2.907 14.229 1.00 98.31 112 ALA A O 1
ATOM 834 N N . CYS A 1 113 ? -4.346 4.660 13.290 1.00 98.62 113 CYS A N 1
ATOM 835 C CA . CYS A 1 113 ? -3.280 4.921 12.321 1.00 98.62 113 CYS A CA 1
ATOM 836 C C . CYS A 1 113 ? -1.938 5.218 12.999 1.00 98.62 113 CYS A C 1
ATOM 838 O O . CYS A 1 113 ? -0.930 4.634 12.615 1.00 98.62 113 CYS A O 1
ATOM 840 N N . SER A 1 114 ? -1.918 6.078 14.022 1.00 97.81 114 SER A N 1
ATOM 841 C CA . SER A 1 114 ? -0.688 6.414 14.752 1.00 97.81 114 SER A CA 1
ATOM 842 C C . SER A 1 114 ? -0.025 5.174 15.364 1.00 97.81 114 SER A C 1
ATOM 844 O O . SER A 1 114 ? 1.177 4.969 15.215 1.00 97.81 114 SER A O 1
ATOM 846 N N . SER A 1 115 ? -0.813 4.301 15.996 1.00 97.25 115 SER A N 1
ATOM 847 C CA . SER A 1 115 ? -0.304 3.068 16.605 1.00 97.25 115 SER A CA 1
ATOM 848 C C . SER A 1 115 ? 0.154 2.036 15.572 1.00 97.25 115 SER A C 1
ATOM 850 O O . SER A 1 115 ? 1.188 1.394 15.747 1.00 97.25 115 SER A O 1
ATOM 852 N N . VAL A 1 116 ? -0.599 1.859 14.484 1.00 98.44 116 VAL A N 1
ATOM 853 C CA . VAL A 1 116 ? -0.294 0.841 13.469 1.00 98.44 116 VAL A CA 1
ATOM 854 C C . VAL A 1 116 ? 0.900 1.252 12.601 1.00 98.44 116 VAL A C 1
ATOM 856 O O . VAL A 1 116 ? 1.712 0.394 12.240 1.00 98.44 116 VAL A O 1
ATOM 859 N N . PHE A 1 117 ? 1.055 2.548 12.313 1.00 98.38 117 PHE A N 1
ATOM 860 C CA . PHE A 1 117 ? 2.105 3.089 11.437 1.00 98.38 117 PHE A CA 1
ATOM 861 C C . PHE A 1 117 ? 3.372 3.531 12.165 1.00 98.38 117 PHE A C 1
ATOM 863 O O . PHE A 1 117 ? 4.233 4.170 11.558 1.00 98.38 117 PHE A O 1
ATOM 870 N N . ASP A 1 118 ? 3.521 3.164 13.439 1.00 96.94 118 ASP A N 1
ATOM 871 C CA . ASP A 1 118 ? 4.759 3.415 14.167 1.00 96.94 118 ASP A CA 1
ATOM 872 C C . ASP A 1 118 ? 5.972 2.818 13.432 1.00 96.94 118 ASP A C 1
ATOM 874 O O . ASP A 1 118 ? 5.862 1.849 12.665 1.00 96.94 118 ASP A O 1
ATOM 878 N N . LEU A 1 119 ? 7.151 3.390 13.663 1.00 97.25 119 LEU A N 1
ATOM 879 C CA . LEU A 1 119 ? 8.363 2.992 12.962 1.00 97.25 119 LEU A CA 1
ATOM 880 C C . LEU A 1 119 ? 8.615 1.487 13.126 1.00 97.25 119 LEU A C 1
ATOM 882 O O . LEU A 1 119 ? 8.403 0.874 14.174 1.00 97.25 119 LEU A O 1
ATOM 886 N N . HIS A 1 120 ? 9.102 0.871 12.059 1.00 96.50 120 HIS A N 1
ATOM 887 C CA . HIS A 1 120 ? 9.582 -0.496 12.065 1.00 96.50 120 HIS A CA 1
ATOM 888 C C . HIS A 1 120 ? 11.071 -0.481 11.746 1.00 96.50 120 HIS A C 1
ATOM 890 O O . HIS A 1 120 ? 11.495 0.063 10.728 1.00 96.50 120 HIS A O 1
ATOM 896 N N . THR A 1 121 ? 11.897 -1.047 12.629 1.00 95.81 121 THR A N 1
ATOM 897 C CA . THR A 1 121 ? 13.369 -1.025 12.491 1.00 95.81 121 THR A CA 1
ATOM 898 C C . THR A 1 121 ? 13.944 0.391 12.310 1.00 95.81 121 THR A C 1
ATOM 900 O O . THR A 1 121 ? 14.897 0.606 11.566 1.00 95.81 121 THR A O 1
ATOM 903 N N . GLY A 1 122 ? 13.330 1.383 12.968 1.00 96.69 122 GLY A N 1
ATOM 904 C CA . GLY A 1 122 ? 13.727 2.794 12.879 1.00 96.69 122 GLY A CA 1
ATOM 905 C C . GLY A 1 122 ? 13.364 3.488 11.560 1.00 96.69 122 GLY A C 1
ATOM 906 O O . GLY A 1 122 ? 13.790 4.617 11.337 1.00 96.69 122 GLY A O 1
ATOM 907 N N . LYS A 1 123 ? 12.586 2.841 10.682 1.00 95.81 123 LYS A N 1
ATOM 908 C CA . LYS A 1 123 ? 12.110 3.401 9.411 1.00 95.81 123 LYS A CA 1
ATOM 909 C C . LYS A 1 123 ? 10.588 3.411 9.361 1.00 95.81 123 LYS A C 1
ATOM 911 O O . LYS A 1 123 ? 9.930 2.640 10.055 1.00 95.81 123 LYS A O 1
ATOM 916 N N . ARG A 1 124 ? 10.030 4.277 8.519 1.00 96.19 124 ARG A N 1
ATOM 917 C CA . ARG A 1 124 ? 8.603 4.229 8.187 1.00 96.19 124 ARG A CA 1
ATOM 918 C C . ARG A 1 124 ? 8.267 2.945 7.437 1.00 96.19 124 ARG A C 1
ATOM 920 O O . ARG A 1 124 ? 9.133 2.356 6.786 1.00 96.19 124 ARG A O 1
ATOM 927 N N . LEU A 1 125 ? 7.006 2.539 7.531 1.00 97.81 125 LEU A N 1
ATOM 928 C CA . LEU A 1 125 ? 6.468 1.493 6.672 1.00 97.81 125 LEU A CA 1
ATOM 929 C C . LEU A 1 125 ? 6.409 2.004 5.219 1.00 97.81 125 LEU A C 1
ATOM 931 O O . LEU A 1 125 ? 6.298 3.213 5.003 1.00 97.81 125 LEU A O 1
ATOM 935 N N . PRO A 1 126 ? 6.465 1.109 4.218 1.00 97.50 126 PRO A N 1
ATOM 936 C CA . PRO A 1 126 ? 6.153 1.469 2.840 1.00 97.50 126 PRO A CA 1
ATOM 937 C C . PRO A 1 126 ? 4.813 2.203 2.746 1.00 97.50 126 PRO A C 1
ATOM 939 O O . PRO A 1 126 ? 3.814 1.771 3.327 1.00 97.50 126 PRO A O 1
ATOM 942 N N . LEU A 1 127 ? 4.765 3.285 1.971 1.00 97.44 127 LEU A N 1
ATOM 943 C CA . LEU A 1 127 ? 3.588 4.148 1.862 1.00 97.44 127 LEU A CA 1
ATOM 944 C C . LEU A 1 127 ? 2.359 3.405 1.343 1.00 97.44 127 LEU A C 1
ATOM 946 O O . LEU A 1 127 ? 1.243 3.745 1.716 1.00 97.44 127 LEU A O 1
ATOM 950 N N . CYS A 1 128 ? 2.542 2.380 0.510 1.00 98.06 128 CYS A N 1
ATOM 951 C CA . CYS A 1 128 ? 1.439 1.550 0.027 1.00 98.06 128 CYS A CA 1
ATOM 952 C C . CYS A 1 128 ? 0.702 0.818 1.165 1.00 98.06 128 CYS A C 1
ATOM 954 O O . CYS A 1 128 ? -0.520 0.682 1.097 1.00 98.06 128 CYS A O 1
ATOM 956 N N . ILE A 1 129 ? 1.417 0.407 2.221 1.00 98.69 129 ILE A N 1
ATOM 957 C CA . ILE A 1 129 ? 0.831 -0.203 3.420 1.00 98.69 129 ILE A CA 1
ATOM 958 C C . ILE A 1 129 ? 0.053 0.853 4.195 1.00 98.69 129 ILE A C 1
ATOM 960 O O . ILE A 1 129 ? -1.126 0.650 4.475 1.00 98.69 129 ILE A O 1
ATOM 964 N N . GLU A 1 130 ? 0.686 1.990 4.508 1.00 98.50 130 GLU A N 1
ATOM 965 C CA . GLU A 1 130 ? 0.017 3.088 5.220 1.00 98.50 130 GLU A CA 1
ATOM 966 C C . GLU A 1 130 ? -1.250 3.541 4.466 1.00 98.50 130 GLU A C 1
ATOM 968 O O . GLU A 1 130 ? -2.301 3.774 5.067 1.00 98.50 130 GLU A O 1
ATOM 973 N N . TYR A 1 131 ? -1.188 3.577 3.133 1.00 98.69 131 TYR A N 1
ATOM 974 C CA . TYR A 1 131 ? -2.305 3.918 2.261 1.00 98.69 131 TYR A CA 1
ATOM 975 C C . TYR A 1 131 ? -3.464 2.918 2.357 1.00 98.69 131 TYR A C 1
ATOM 977 O O . TYR A 1 131 ? -4.574 3.323 2.693 1.00 98.69 131 TYR A O 1
ATOM 985 N N . GLY A 1 132 ? -3.234 1.626 2.105 1.00 98.75 132 GLY A N 1
ATOM 986 C CA . GLY A 1 132 ? -4.316 0.634 2.121 1.00 98.75 132 GLY A CA 1
ATOM 987 C C . GLY A 1 132 ? -4.884 0.394 3.520 1.00 98.75 132 GLY A C 1
ATOM 988 O O . GLY A 1 132 ? -6.095 0.315 3.709 1.00 98.75 132 GLY A O 1
ATOM 989 N N . VAL A 1 133 ? -4.022 0.352 4.536 1.00 98.88 133 VAL A N 1
ATOM 990 C CA . VAL A 1 133 ? -4.451 0.116 5.920 1.00 98.88 133 VAL A CA 1
ATOM 991 C C . VAL A 1 133 ? -5.224 1.309 6.480 1.00 98.88 133 VAL A C 1
ATOM 993 O O . VAL A 1 133 ? -6.193 1.110 7.208 1.00 98.88 133 VAL A O 1
ATOM 996 N N . SER A 1 134 ? -4.859 2.548 6.129 1.00 98.88 134 SER A N 1
ATOM 997 C CA . SER A 1 134 ? -5.619 3.722 6.586 1.00 98.88 134 SER A CA 1
ATOM 998 C C . SER A 1 134 ? -7.026 3.763 5.994 1.00 98.88 134 SER A C 1
ATOM 1000 O O . SER A 1 134 ? -7.954 4.137 6.704 1.00 98.88 134 SER A O 1
ATOM 1002 N N . GLN A 1 135 ? -7.220 3.310 4.751 1.00 98.88 135 GLN A N 1
ATOM 1003 C CA . GLN A 1 135 ? -8.557 3.158 4.163 1.00 98.88 135 GLN A CA 1
ATOM 1004 C C . GLN A 1 135 ? -9.408 2.167 4.964 1.00 98.88 135 GLN A C 1
ATOM 1006 O O . GLN A 1 135 ? -10.528 2.495 5.355 1.00 98.88 135 GLN A O 1
ATOM 1011 N N . ALA A 1 136 ? -8.858 0.989 5.273 1.00 98.81 136 ALA A N 1
ATOM 1012 C CA . ALA A 1 136 ? -9.574 -0.032 6.033 1.00 98.81 136 ALA A CA 1
ATOM 1013 C C . ALA A 1 136 ? -9.892 0.432 7.465 1.00 98.81 136 ALA A C 1
ATOM 1015 O O . ALA A 1 136 ? -11.002 0.226 7.954 1.00 98.81 136 ALA A O 1
ATOM 1016 N N . LEU A 1 137 ? -8.954 1.123 8.123 1.00 98.81 137 LEU A N 1
ATOM 1017 C CA . LEU A 1 137 ? -9.166 1.715 9.447 1.00 98.81 137 LEU A CA 1
ATOM 1018 C C . LEU A 1 137 ? -10.212 2.837 9.425 1.00 98.81 137 LEU A C 1
ATOM 1020 O O . LEU A 1 137 ? -11.029 2.918 10.339 1.00 98.81 137 LEU A O 1
ATOM 1024 N N . LEU A 1 138 ? -10.222 3.684 8.391 1.00 98.81 138 LEU A N 1
ATOM 1025 C CA . LEU A 1 138 ? -11.252 4.710 8.219 1.00 98.81 138 LEU A CA 1
ATOM 1026 C C . LEU A 1 138 ? -12.629 4.070 8.016 1.00 98.81 138 LEU A C 1
ATOM 1028 O O . LEU A 1 138 ? -13.596 4.487 8.650 1.00 98.81 138 LEU A O 1
ATOM 1032 N N . SER A 1 139 ? -12.705 3.026 7.186 1.00 98.69 139 SER A N 1
ATOM 1033 C CA . SER A 1 139 ? -13.923 2.244 6.963 1.00 98.69 139 SER A CA 1
ATOM 1034 C C . SER A 1 139 ? -14.440 1.613 8.262 1.00 98.69 139 SER A C 1
ATOM 1036 O O . SER A 1 139 ? -15.622 1.746 8.585 1.00 98.69 139 SER A O 1
ATOM 1038 N N . ALA A 1 140 ? -13.554 1.019 9.068 1.00 98.69 140 ALA A N 1
ATOM 1039 C CA . ALA A 1 140 ? -13.900 0.450 10.369 1.00 98.69 140 ALA A CA 1
ATOM 1040 C C . ALA A 1 140 ? -14.390 1.513 11.370 1.00 98.69 140 ALA A C 1
ATOM 1042 O O . ALA A 1 140 ? -15.395 1.302 12.053 1.00 98.69 140 ALA A O 1
ATOM 1043 N N . ALA A 1 141 ? -13.728 2.672 11.434 1.00 98.62 141 ALA A N 1
ATOM 1044 C CA . ALA A 1 141 ? -14.131 3.779 12.300 1.00 98.62 141 ALA A CA 1
ATOM 1045 C C . ALA A 1 141 ? -15.495 4.360 11.890 1.00 98.62 141 ALA A C 1
ATOM 1047 O O . ALA A 1 141 ? -16.349 4.618 12.742 1.00 98.62 141 ALA A O 1
ATOM 1048 N N . ALA A 1 142 ? -15.724 4.526 10.585 1.00 98.56 142 ALA A N 1
ATOM 1049 C CA . ALA A 1 142 ? -16.994 4.981 10.032 1.00 98.56 142 ALA A CA 1
ATOM 1050 C C . ALA A 1 142 ? -18.131 4.001 10.362 1.00 98.56 142 ALA A C 1
ATOM 1052 O O . ALA A 1 142 ? -19.185 4.422 10.847 1.00 98.56 142 ALA A O 1
ATOM 1053 N N . HIS A 1 143 ? -17.887 2.695 10.202 1.00 98.38 143 HIS A N 1
ATOM 1054 C CA . HIS A 1 143 ? -18.825 1.636 10.586 1.00 98.38 143 HIS A CA 1
ATOM 1055 C C . HIS A 1 143 ? -19.149 1.673 12.085 1.00 98.38 143 HIS A C 1
ATOM 1057 O O . HIS A 1 143 ? -20.320 1.748 12.462 1.00 98.38 143 HIS A O 1
ATOM 1063 N N . ALA A 1 144 ? -18.127 1.743 12.944 1.00 98.06 144 ALA A N 1
ATOM 1064 C CA . ALA A 1 144 ? -18.299 1.857 14.393 1.00 98.06 144 ALA A CA 1
ATOM 1065 C C . ALA A 1 144 ? -19.126 3.093 14.795 1.00 98.06 144 ALA A C 1
ATOM 1067 O O . ALA A 1 144 ? -19.941 3.033 15.717 1.00 98.06 144 ALA A O 1
ATOM 1068 N N . ALA A 1 145 ? -18.950 4.206 14.079 1.00 98.00 145 ALA A N 1
ATOM 1069 C CA . ALA A 1 145 ? -19.683 5.449 14.296 1.00 98.00 145 ALA A CA 1
ATOM 1070 C C . ALA A 1 145 ? -21.058 5.500 13.602 1.00 98.00 145 ALA A C 1
ATOM 1072 O O . ALA A 1 145 ? -21.792 6.472 13.802 1.00 98.00 145 ALA A O 1
ATOM 1073 N N . ARG A 1 146 ? -21.411 4.492 12.787 1.00 97.56 146 ARG A N 1
ATOM 1074 C CA . ARG A 1 146 ? -22.590 4.473 11.900 1.00 97.56 146 ARG A CA 1
ATOM 1075 C C . ARG A 1 146 ? -22.663 5.703 10.990 1.00 97.56 146 ARG A C 1
ATOM 1077 O O . ARG A 1 146 ? -23.694 6.370 10.892 1.00 97.56 146 ARG A O 1
ATOM 1084 N N . ARG A 1 147 ? -21.539 6.024 10.354 1.00 97.25 147 ARG A N 1
ATOM 1085 C CA . ARG A 1 147 ? -21.380 7.144 9.419 1.00 97.25 147 ARG A CA 1
ATOM 1086 C C . ARG A 1 147 ? -20.761 6.658 8.117 1.00 97.25 147 ARG A C 1
ATOM 1088 O O . ARG A 1 147 ? -20.250 5.546 8.035 1.00 97.25 147 ARG A O 1
ATOM 1095 N N . THR A 1 148 ? -20.822 7.501 7.097 1.00 94.62 148 THR A N 1
ATOM 1096 C CA . THR A 1 148 ? -20.023 7.299 5.890 1.00 94.62 148 THR A CA 1
ATOM 1097 C C . THR A 1 148 ? -18.554 7.601 6.177 1.00 94.62 148 THR A C 1
ATOM 1099 O O . THR A 1 148 ? -18.243 8.326 7.128 1.00 94.62 148 THR A O 1
ATOM 1102 N N . MET A 1 149 ? -17.678 7.037 5.342 1.00 87.38 149 MET A N 1
ATOM 1103 C CA . MET A 1 149 ? -16.282 7.471 5.227 1.00 87.38 149 MET A CA 1
ATOM 1104 C C . MET A 1 149 ? -16.196 8.907 4.709 1.00 87.38 149 MET A C 1
ATOM 1106 O O . MET A 1 149 ? -17.126 9.316 3.970 1.00 87.38 149 MET A O 1
#